Protein AF-A0A2Z5G8Y4-F1 (afdb_monomer_lite)

pLDDT: mean 86.28, std 13.93, range [46.47, 98.12]

Foldseek 3Di:
DDDDDPVNVCVVCPPPDDDPPDDPDDDDDDDQDPDPPPDPDDFCVSQWDFPDDDDQWGFAAQLLCVVVVNRPPGRQKTAGNVGRSDIDGVVDDDPQSSCVSSVRGDDDPPDD

Radius of gyration: 19.23 Å; chains: 1; bounding box: 44×34×60 Å

Secondary structure (DSSP, 8-state):
-PPPPHHHHHHHHTT----TT--PPP-PPP-PPPP-TT--S--GGGT---SEEETTEEEE--HHHHHTT--SSS--EEEESS-TT-EEETT---HHHHHHHTT----PPP--

Structure (mmCIF, N/CA/C/O backbone):
data_AF-A0A2Z5G8Y4-F1
#
_entry.id   AF-A0A2Z5G8Y4-F1
#
loop_
_atom_site.group_PDB
_atom_site.id
_atom_site.type_symbol
_atom_site.label_atom_id
_atom_site.label_alt_id
_atom_site.label_comp_id
_atom_site.label_asym_id
_atom_site.label_entity_id
_atom_site.label_seq_id
_atom_site.pdbx_PDB_ins_code
_atom_site.Cartn_x
_atom_site.Cartn_y
_atom_site.Cartn_z
_atom_site.occupancy
_atom_site.B_iso_or_equiv
_atom_site.auth_seq_id
_atom_site.auth_comp_id
_atom_site.auth_asym_id
_atom_site.auth_atom_id
_atom_site.pdbx_PDB_model_num
ATOM 1 N N . MET A 1 1 ? -1.809 16.907 19.082 1.00 53.16 1 MET A N 1
ATOM 2 C CA . MET A 1 1 ? -2.639 15.852 19.708 1.00 53.16 1 MET A CA 1
ATOM 3 C C . MET A 1 1 ? -1.843 15.200 20.827 1.00 53.16 1 MET A C 1
ATOM 5 O O . MET A 1 1 ? -0.705 14.816 20.581 1.00 53.16 1 MET A O 1
ATOM 9 N N . LYS A 1 2 ? -2.405 15.113 22.039 1.00 83.00 2 LYS A N 1
ATOM 10 C CA . LYS A 1 2 ? -1.796 14.390 23.167 1.00 83.00 2 LYS A CA 1
ATOM 11 C C . LYS A 1 2 ? -1.910 12.884 22.896 1.00 83.00 2 LYS A C 1
ATOM 13 O O . LYS A 1 2 ? -2.972 12.434 22.473 1.00 83.00 2 LYS A O 1
ATOM 18 N N . LYS A 1 3 ? -0.825 12.124 23.076 1.00 83.25 3 LYS A N 1
ATOM 19 C CA . LYS A 1 3 ? -0.877 10.657 22.985 1.00 83.25 3 LYS A CA 1
ATOM 20 C C . LYS A 1 3 ? -1.450 10.101 24.284 1.00 83.25 3 LYS A C 1
ATOM 22 O O . LYS A 1 3 ? -1.056 10.561 25.351 1.00 83.25 3 LYS A O 1
ATOM 27 N N . LEU A 1 4 ? -2.368 9.148 24.165 1.00 91.81 4 LEU A N 1
ATOM 28 C CA . LEU A 1 4 ? -2.938 8.445 25.307 1.00 91.81 4 LEU A CA 1
ATOM 29 C C . LEU A 1 4 ? -1.901 7.468 25.876 1.00 91.81 4 LEU A C 1
ATOM 31 O O . LEU A 1 4 ? -1.238 6.762 25.111 1.00 91.81 4 LEU A O 1
ATOM 35 N N . THR A 1 5 ? -1.754 7.437 27.195 1.00 94.38 5 THR A N 1
ATOM 36 C CA . THR A 1 5 ? -0.969 6.416 27.899 1.00 94.38 5 THR A CA 1
ATOM 37 C C . THR A 1 5 ? -1.766 5.119 28.039 1.00 94.38 5 THR A C 1
ATOM 39 O O . THR A 1 5 ? -2.992 5.108 27.933 1.00 94.38 5 THR A O 1
ATOM 42 N N . GLU A 1 6 ? -1.074 4.011 28.293 1.00 91.81 6 GLU A N 1
ATOM 43 C CA . GLU A 1 6 ? -1.709 2.710 28.536 1.00 91.81 6 GLU A CA 1
ATOM 44 C C . GLU A 1 6 ? -2.633 2.743 29.764 1.00 91.81 6 GLU A C 1
ATOM 46 O O . GLU A 1 6 ? -3.763 2.269 29.696 1.00 91.81 6 GLU A O 1
ATOM 51 N N . ALA A 1 7 ? -2.207 3.394 30.851 1.00 92.38 7 ALA A N 1
ATOM 52 C CA . ALA A 1 7 ? -3.029 3.561 32.049 1.00 92.38 7 ALA A CA 1
ATOM 53 C C . ALA A 1 7 ? -4.315 4.359 31.768 1.00 92.38 7 ALA A C 1
ATOM 55 O O . ALA A 1 7 ? -5.395 3.961 32.198 1.00 92.38 7 ALA A O 1
ATOM 56 N N . GLU A 1 8 ? -4.219 5.453 31.002 1.00 93.56 8 GLU A N 1
ATOM 57 C CA . GLU A 1 8 ? -5.401 6.210 30.570 1.00 93.56 8 GLU A CA 1
ATOM 58 C C . GLU A 1 8 ? -6.325 5.334 29.703 1.00 93.56 8 GLU A C 1
ATOM 60 O O . GLU A 1 8 ? -7.539 5.372 29.891 1.00 93.56 8 GLU A O 1
ATOM 65 N N . LEU A 1 9 ? -5.775 4.504 28.804 1.00 93.69 9 LEU A N 1
ATOM 66 C CA . LEU A 1 9 ? -6.561 3.591 27.964 1.00 93.69 9 LEU A CA 1
ATOM 67 C C . LEU A 1 9 ? -7.337 2.569 28.804 1.00 93.69 9 LEU A C 1
ATOM 69 O O . LEU A 1 9 ? -8.521 2.354 28.549 1.00 93.69 9 LEU A O 1
ATOM 73 N N . HIS A 1 10 ? -6.691 1.973 29.810 1.00 92.62 10 HIS A N 1
ATOM 74 C CA . HIS A 1 10 ? -7.312 0.993 30.703 1.00 92.62 10 HIS A CA 1
ATOM 75 C C . HIS A 1 10 ? -8.508 1.566 31.465 1.00 92.62 10 HIS A C 1
ATOM 77 O O . HIS A 1 10 ? -9.540 0.903 31.557 1.00 92.62 10 HIS A O 1
ATOM 83 N N . THR A 1 11 ? -8.403 2.806 31.945 1.00 93.44 11 THR A N 1
ATOM 84 C CA . THR A 1 11 ? -9.516 3.501 32.605 1.00 93.44 11 THR A CA 1
ATOM 85 C C . THR A 1 11 ? -10.715 3.668 31.670 1.00 93.44 11 THR A C 1
ATOM 87 O O . THR A 1 11 ? -11.851 3.480 32.094 1.00 93.44 11 THR A O 1
ATOM 90 N N . PHE A 1 12 ? -10.493 3.971 30.385 1.00 91.44 12 PHE A N 1
ATOM 91 C CA . PHE A 1 12 ? -11.591 4.158 29.426 1.00 91.44 12 PHE A CA 1
ATOM 92 C C . PHE A 1 12 ? -12.331 2.869 29.063 1.00 91.44 12 PHE A C 1
ATOM 94 O O . PHE A 1 12 ? -13.522 2.928 28.772 1.00 91.44 12 PHE A O 1
ATOM 101 N N . ILE A 1 13 ? -11.646 1.724 29.052 1.00 93.56 13 ILE A N 1
ATOM 102 C CA . ILE A 1 13 ? -12.248 0.431 28.679 1.00 93.56 13 ILE A CA 1
ATOM 103 C C . ILE A 1 13 ? -12.767 -0.358 29.888 1.00 93.56 13 ILE A C 1
ATOM 105 O O . ILE A 1 13 ? -13.256 -1.477 29.734 1.00 93.56 13 ILE A O 1
ATOM 109 N N . GLN A 1 14 ? -12.656 0.197 31.098 1.00 94.38 14 GLN A N 1
ATOM 110 C CA . GLN A 1 14 ? -13.093 -0.469 32.316 1.00 94.38 14 GLN A CA 1
ATOM 111 C C . GLN A 1 14 ? -14.601 -0.763 32.262 1.00 94.38 14 GLN A C 1
ATOM 113 O O . GLN A 1 14 ? -15.418 0.120 32.014 1.00 94.38 14 GLN A O 1
ATOM 118 N N . GLY A 1 15 ? -14.972 -2.027 32.488 1.00 91.38 15 GLY A N 1
ATOM 119 C CA . GLY A 1 15 ? -16.364 -2.489 32.424 1.00 91.38 15 GLY A CA 1
ATOM 120 C C . GLY A 1 15 ? -16.880 -2.791 31.012 1.00 91.38 15 GLY A C 1
ATOM 121 O O . GLY A 1 15 ? -18.010 -3.250 30.874 1.00 91.38 15 GLY A O 1
ATOM 122 N N . MET A 1 16 ? -16.069 -2.588 29.969 1.00 91.94 16 MET A N 1
ATOM 123 C CA . MET A 1 16 ? -16.406 -3.019 28.614 1.00 91.94 16 MET A CA 1
ATOM 124 C C . MET A 1 16 ? -15.997 -4.479 28.412 1.00 91.94 16 MET A C 1
ATOM 126 O O . MET A 1 16 ? -14.851 -4.857 28.655 1.00 91.94 16 MET A O 1
ATOM 130 N N . SER A 1 17 ? -16.925 -5.299 27.926 1.00 89.25 17 SER A N 1
ATOM 131 C CA . SER A 1 17 ? -16.647 -6.652 27.446 1.00 89.25 17 SER A CA 1
ATOM 132 C C . SER A 1 17 ? -16.815 -6.721 25.930 1.00 89.25 17 SER A C 1
ATOM 134 O O . SER A 1 17 ? -17.594 -5.980 25.326 1.00 89.25 17 SER A O 1
ATOM 136 N N . LEU A 1 18 ? -16.058 -7.615 25.295 1.00 88.19 18 LEU A N 1
ATOM 137 C CA . LEU A 1 18 ? -16.304 -7.967 23.901 1.00 88.19 18 LEU A CA 1
ATOM 138 C C . LEU A 1 18 ? -17.630 -8.742 23.816 1.00 88.19 18 LEU A C 1
ATOM 140 O O . LEU A 1 18 ? -17.837 -9.650 24.623 1.00 88.19 18 LEU A O 1
ATOM 144 N N . PRO A 1 19 ? -18.513 -8.427 22.853 1.00 90.38 19 PRO A N 1
ATOM 145 C CA . PRO A 1 19 ? -19.731 -9.197 22.628 1.00 90.38 19 PRO A CA 1
ATOM 146 C C . PRO A 1 19 ? -19.429 -10.681 22.382 1.00 90.38 19 PRO A C 1
ATOM 148 O O . PRO A 1 19 ? -18.478 -11.006 21.672 1.00 90.38 19 PRO A O 1
ATOM 151 N N . GLU A 1 20 ? -20.267 -11.588 22.889 1.00 88.56 20 GLU A N 1
ATOM 152 C CA . GLU A 1 20 ? -20.089 -13.046 22.720 1.00 88.56 20 GLU A CA 1
ATOM 153 C C . GLU A 1 20 ? -20.083 -13.499 21.255 1.00 88.56 20 GLU A C 1
ATOM 155 O O . GLU A 1 20 ? -19.482 -14.510 20.898 1.00 88.56 20 GLU A O 1
ATOM 160 N N . ASN A 1 21 ? -20.725 -12.732 20.376 1.00 90.75 21 ASN A N 1
ATOM 161 C CA . ASN A 1 21 ? -20.760 -12.989 18.941 1.00 90.75 21 ASN A CA 1
ATOM 162 C C . ASN A 1 21 ? -19.576 -12.373 18.173 1.00 90.75 21 ASN A C 1
ATOM 164 O O . ASN A 1 21 ? -19.534 -12.480 16.944 1.00 90.75 21 ASN A O 1
ATOM 168 N N . TYR A 1 22 ? -18.613 -11.739 18.849 1.00 87.62 22 TYR A N 1
ATOM 169 C CA . TYR A 1 22 ? -17.439 -11.179 18.192 1.00 87.62 22 TYR A CA 1
ATOM 170 C C . TYR A 1 22 ? -16.572 -12.293 17.594 1.00 87.62 22 TYR A C 1
ATOM 172 O O . TYR A 1 22 ? -15.951 -13.089 18.298 1.00 87.62 22 TYR A O 1
ATOM 180 N N . ARG A 1 23 ? -16.503 -12.332 16.260 1.00 86.06 23 ARG A N 1
ATOM 181 C CA . ARG A 1 23 ? -15.641 -13.247 15.506 1.00 86.06 23 ARG A CA 1
ATOM 182 C C . ARG A 1 23 ? -14.624 -12.428 14.712 1.00 86.06 23 ARG A C 1
ATOM 184 O O . ARG A 1 23 ? -14.987 -11.871 13.675 1.00 86.06 23 ARG A O 1
ATOM 191 N N . PRO A 1 24 ? -13.364 -12.312 15.168 1.00 81.00 24 PRO A N 1
ATOM 192 C CA . PRO A 1 24 ? -12.351 -11.618 14.391 1.00 81.00 24 PRO A CA 1
ATOM 193 C C . PRO A 1 24 ? -12.137 -12.351 13.063 1.00 81.00 24 PRO A C 1
ATOM 195 O O . PRO A 1 24 ? -12.026 -13.576 13.028 1.00 81.00 24 PRO A O 1
ATOM 198 N N . ALA A 1 25 ? -12.084 -11.597 11.964 1.00 78.69 25 ALA A N 1
ATOM 199 C CA . ALA A 1 25 ? -11.833 -12.170 10.649 1.00 78.69 25 ALA A CA 1
ATOM 200 C C . ALA A 1 25 ? -10.466 -12.869 10.637 1.00 78.69 25 ALA A C 1
ATOM 202 O O . ALA A 1 25 ? -9.430 -12.240 10.882 1.00 78.69 25 ALA A O 1
ATOM 203 N N . VAL A 1 26 ? -10.461 -14.169 10.333 1.00 77.56 26 VAL A N 1
ATOM 204 C CA . VAL A 1 26 ? -9.223 -14.912 10.104 1.00 77.56 26 VAL A CA 1
ATOM 205 C C . VAL A 1 26 ? -8.571 -14.334 8.855 1.00 77.56 26 VAL A C 1
ATOM 207 O O . VAL A 1 26 ? -9.146 -14.342 7.768 1.00 77.56 26 VAL A O 1
ATOM 210 N N . ARG A 1 27 ? -7.361 -13.795 9.007 1.00 69.00 27 ARG A N 1
ATOM 211 C CA . ARG A 1 27 ? -6.559 -13.380 7.857 1.00 69.00 27 ARG A CA 1
ATOM 212 C C . ARG A 1 27 ? -6.065 -14.644 7.166 1.00 69.00 27 ARG A C 1
ATOM 214 O O . ARG A 1 27 ? -5.180 -15.309 7.693 1.00 69.00 27 ARG A O 1
ATOM 221 N N . GLU A 1 28 ? -6.622 -14.967 6.003 1.00 65.88 28 GLU A N 1
ATOM 222 C CA . GLU A 1 28 ? -6.152 -16.096 5.195 1.00 65.88 28 GLU A CA 1
ATOM 223 C C . GLU A 1 28 ? -4.632 -16.001 4.953 1.00 65.88 28 GLU A C 1
ATOM 225 O O . GLU A 1 28 ? -4.135 -14.909 4.643 1.00 65.88 28 GLU A O 1
ATOM 230 N N . PRO A 1 29 ? -3.860 -17.096 5.067 1.00 53.56 29 PRO A N 1
ATOM 231 C CA . PRO A 1 29 ? -2.477 -17.147 4.596 1.00 53.56 29 PRO A CA 1
ATOM 232 C C . PRO A 1 29 ? -2.399 -16.818 3.099 1.00 53.56 29 PRO A C 1
ATOM 234 O O . PRO A 1 29 ? -3.294 -17.154 2.331 1.00 53.56 29 PRO A O 1
ATOM 237 N N . TYR A 1 30 ? -1.347 -16.120 2.669 1.00 55.72 30 TYR A N 1
ATOM 238 C CA . TYR A 1 30 ? -1.177 -15.795 1.251 1.00 55.72 30 TYR A CA 1
ATOM 239 C C . TYR A 1 30 ? -0.637 -17.001 0.499 1.00 55.72 30 TYR A C 1
ATOM 241 O O . TYR A 1 30 ? 0.445 -17.482 0.828 1.00 55.72 30 TYR A O 1
ATOM 249 N N . VAL A 1 31 ? -1.344 -17.408 -0.551 1.00 52.97 31 VAL A N 1
ATOM 250 C CA . VAL A 1 31 ? -0.783 -18.239 -1.613 1.00 52.97 31 VAL A CA 1
ATOM 251 C C . VAL A 1 31 ? -0.576 -17.317 -2.814 1.00 52.97 31 VAL A C 1
ATOM 253 O O . VAL A 1 31 ? -1.568 -16.819 -3.355 1.00 52.97 31 VAL A O 1
ATOM 256 N N . PRO A 1 32 ? 0.675 -17.015 -3.207 1.00 50.72 32 PRO A N 1
ATOM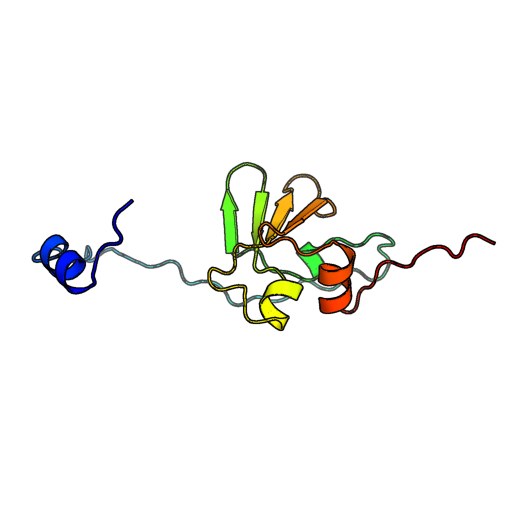 257 C CA . PRO A 1 32 ? 0.921 -16.285 -4.436 1.00 50.72 32 PRO A CA 1
ATOM 258 C C . PRO A 1 32 ? 0.240 -16.980 -5.606 1.00 50.72 32 PRO A C 1
ATOM 260 O O . PRO A 1 32 ? 0.425 -18.178 -5.818 1.00 50.72 32 PRO A O 1
ATOM 263 N N . GLY A 1 33 ? -0.549 -16.217 -6.365 1.00 53.84 33 GLY A N 1
ATOM 264 C CA . GLY A 1 33 ? -0.996 -16.677 -7.671 1.00 53.84 33 GLY A CA 1
ATOM 265 C C . GLY A 1 33 ? 0.227 -16.965 -8.548 1.00 53.84 33 GLY A C 1
ATOM 266 O O . GLY A 1 33 ? 1.272 -16.334 -8.360 1.00 53.84 33 GLY A O 1
ATOM 267 N N . PRO A 1 34 ? 0.136 -17.910 -9.495 1.00 58.19 34 PRO A N 1
ATOM 268 C CA . PRO A 1 34 ? 1.253 -18.213 -10.375 1.00 58.19 34 PRO A CA 1
ATOM 269 C C . PRO A 1 34 ? 1.689 -16.942 -11.107 1.00 58.19 34 PRO A C 1
ATOM 271 O O . PRO A 1 34 ? 0.866 -16.243 -11.708 1.00 58.19 34 PRO A O 1
ATOM 274 N N . VAL A 1 35 ? 2.990 -16.646 -11.053 1.00 58.56 35 VAL A N 1
ATOM 275 C CA . VAL A 1 35 ? 3.589 -15.568 -11.841 1.00 58.56 35 VAL A CA 1
ATOM 276 C C . VAL A 1 35 ? 3.292 -15.878 -13.304 1.00 58.56 35 VAL A C 1
ATOM 278 O O . VAL A 1 35 ? 3.692 -16.920 -13.825 1.00 58.56 35 VAL A O 1
ATOM 281 N N . ARG A 1 36 ? 2.540 -15.003 -13.978 1.00 61.69 36 ARG A N 1
ATOM 282 C CA . ARG A 1 36 ? 2.228 -15.182 -15.398 1.00 61.69 36 ARG A CA 1
ATOM 283 C C . ARG A 1 36 ? 3.490 -14.911 -16.212 1.00 61.69 36 ARG A C 1
ATOM 285 O O . ARG A 1 36 ? 3.770 -13.772 -16.582 1.00 61.69 36 ARG A O 1
ATOM 292 N N . HIS A 1 37 ? 4.264 -15.960 -16.471 1.00 52.22 37 HIS A N 1
ATOM 293 C CA . HIS A 1 37 ? 5.402 -15.908 -17.381 1.00 52.22 37 HIS A CA 1
ATOM 294 C C . HIS A 1 37 ? 4.912 -15.449 -18.767 1.00 52.22 37 HIS A C 1
ATOM 296 O O . HIS A 1 37 ? 3.997 -16.043 -19.330 1.00 52.22 37 HIS A O 1
ATOM 302 N N . GLY A 1 38 ? 5.467 -14.343 -19.277 1.00 58.44 38 GLY A N 1
ATOM 303 C CA . GLY A 1 38 ? 5.088 -13.746 -20.568 1.00 58.44 38 GLY A CA 1
ATOM 304 C C . GLY A 1 38 ? 4.451 -12.351 -20.501 1.00 58.44 38 GLY A C 1
ATOM 305 O O . GLY A 1 38 ? 4.235 -11.738 -21.542 1.00 58.44 38 GLY A O 1
ATOM 306 N N . GLN A 1 39 ? 4.178 -11.801 -19.312 1.00 57.22 39 GLN A N 1
ATOM 307 C CA . GLN A 1 39 ? 3.822 -10.381 -19.180 1.00 57.22 39 GLN A CA 1
ATOM 308 C C . GLN A 1 39 ? 5.096 -9.521 -19.308 1.00 57.22 39 GLN A C 1
ATOM 310 O O . GLN A 1 39 ? 6.034 -9.676 -18.531 1.00 57.22 39 GLN A O 1
ATOM 315 N N . THR A 1 40 ? 5.141 -8.596 -20.270 1.00 69.50 40 THR A N 1
ATOM 316 C CA . THR A 1 40 ? 6.240 -7.619 -20.429 1.00 69.50 40 THR A CA 1
ATOM 317 C C . THR A 1 40 ? 6.217 -6.506 -19.378 1.00 69.50 40 THR A C 1
ATOM 319 O O . THR A 1 40 ? 7.195 -5.774 -19.225 1.00 69.50 40 THR A O 1
ATOM 322 N N . GLU A 1 41 ? 5.113 -6.358 -18.644 1.00 83.81 41 GLU A N 1
ATOM 323 C CA . GLU A 1 41 ? 4.874 -5.231 -17.749 1.00 83.81 41 GLU A CA 1
ATOM 324 C C . GLU A 1 41 ? 4.908 -5.644 -16.279 1.00 83.81 41 GLU A C 1
ATOM 326 O O . GLU A 1 41 ? 4.264 -6.603 -15.865 1.00 83.81 41 GLU A O 1
ATOM 331 N N . PHE A 1 42 ? 5.615 -4.864 -15.463 1.00 88.12 42 PHE A N 1
ATOM 332 C CA . PHE A 1 42 ? 5.658 -5.068 -14.018 1.00 88.12 42 PHE A CA 1
ATOM 333 C C . PHE A 1 42 ? 4.367 -4.596 -13.350 1.00 88.12 42 PHE A C 1
ATOM 335 O O . PHE A 1 42 ? 3.987 -3.430 -13.493 1.00 88.12 42 PHE A O 1
ATOM 342 N N . ARG A 1 43 ? 3.748 -5.463 -12.547 1.00 90.12 43 ARG A N 1
ATOM 343 C CA . ARG A 1 43 ? 2.596 -5.143 -11.700 1.00 90.12 43 ARG A CA 1
ATOM 344 C C . ARG A 1 43 ? 2.969 -5.428 -10.255 1.00 90.12 43 ARG A C 1
ATOM 346 O O . ARG A 1 43 ? 3.313 -6.551 -9.910 1.00 90.12 43 ARG A O 1
ATOM 353 N N . ILE A 1 44 ? 2.896 -4.420 -9.387 1.00 92.88 44 ILE A N 1
ATOM 354 C CA . ILE A 1 44 ? 3.425 -4.572 -8.024 1.00 92.88 44 ILE A CA 1
ATOM 355 C C . ILE A 1 44 ? 2.653 -5.611 -7.198 1.00 92.88 44 ILE A C 1
ATOM 357 O O . ILE A 1 44 ? 3.239 -6.258 -6.336 1.00 92.88 44 ILE A O 1
ATOM 361 N N . LEU A 1 45 ? 1.366 -5.815 -7.502 1.00 91.31 45 LEU A N 1
ATOM 362 C CA . LEU A 1 45 ? 0.512 -6.806 -6.837 1.00 91.31 45 LEU A CA 1
ATOM 363 C C . LEU A 1 45 ? 0.942 -8.259 -7.080 1.00 91.31 45 LEU A C 1
ATOM 365 O O . LEU A 1 45 ? 0.543 -9.121 -6.307 1.00 91.31 45 LEU A O 1
ATOM 369 N N . ASP A 1 46 ? 1.786 -8.527 -8.079 1.00 90.38 46 ASP A N 1
ATOM 370 C CA . ASP A 1 46 ? 2.374 -9.859 -8.271 1.00 90.38 46 ASP A CA 1
ATOM 371 C C . ASP A 1 46 ? 3.441 -10.168 -7.197 1.00 90.38 46 ASP A C 1
ATOM 373 O O . ASP A 1 46 ? 3.798 -11.323 -6.976 1.00 90.38 46 ASP A O 1
ATOM 377 N N . TYR A 1 47 ? 3.934 -9.137 -6.500 1.00 91.56 47 TYR A N 1
ATOM 378 C CA . TYR A 1 47 ? 5.044 -9.221 -5.545 1.00 91.56 47 TYR A CA 1
ATOM 379 C C . TYR A 1 47 ? 4.668 -8.810 -4.117 1.00 91.56 47 TYR A C 1
ATOM 381 O O . TYR A 1 47 ? 5.337 -9.209 -3.164 1.00 91.56 47 TYR A O 1
ATOM 389 N N . VAL A 1 48 ? 3.628 -7.989 -3.943 1.00 90.88 48 VAL A N 1
ATOM 390 C CA . VAL A 1 48 ? 3.214 -7.475 -2.630 1.00 90.88 48 VAL A CA 1
ATOM 391 C C . VAL A 1 48 ? 1.762 -7.812 -2.339 1.00 90.88 48 VAL A C 1
ATOM 393 O O . VAL A 1 48 ? 0.890 -7.669 -3.194 1.00 90.88 48 VAL A O 1
ATOM 396 N N . ARG A 1 49 ? 1.487 -8.194 -1.089 1.00 88.31 49 ARG A N 1
ATOM 397 C CA . ARG A 1 49 ? 0.128 -8.462 -0.620 1.00 88.31 49 ARG A CA 1
ATOM 398 C C . ARG A 1 49 ? -0.489 -7.212 0.021 1.00 88.31 49 ARG A C 1
ATOM 400 O O . ARG A 1 49 ? 0.037 -6.742 1.034 1.00 88.31 49 ARG A O 1
ATOM 407 N N . PRO A 1 50 ? -1.631 -6.716 -0.484 1.00 91.31 50 PRO A N 1
ATOM 408 C CA . PRO A 1 50 ? -2.425 -5.718 0.220 1.00 91.31 50 PRO A CA 1
ATOM 409 C C . PRO A 1 50 ? -2.939 -6.225 1.573 1.00 91.31 50 PRO A C 1
ATOM 411 O O . PRO A 1 50 ? -3.394 -7.361 1.689 1.00 91.31 50 PRO A O 1
ATOM 414 N N . LYS A 1 51 ? -2.906 -5.362 2.590 1.00 91.69 51 LYS A N 1
ATOM 415 C CA . LYS A 1 51 ? -3.535 -5.567 3.903 1.00 91.69 51 LYS A CA 1
ATOM 416 C C . LYS A 1 51 ? -4.958 -5.027 3.959 1.00 91.69 51 LYS A C 1
ATOM 418 O O . LYS A 1 51 ? -5.779 -5.568 4.693 1.00 91.69 51 LYS A O 1
ATOM 423 N N . SER A 1 52 ? -5.237 -3.944 3.243 1.00 91.06 52 SER A N 1
ATOM 424 C CA . SER A 1 52 ? -6.545 -3.294 3.255 1.00 91.06 52 SER A CA 1
ATOM 425 C C . SER A 1 52 ? -6.830 -2.588 1.933 1.00 91.06 52 SER A C 1
ATOM 427 O O . SER A 1 52 ? -5.936 -2.326 1.124 1.00 91.06 52 SER A O 1
ATOM 429 N N . LYS A 1 53 ? -8.109 -2.286 1.715 1.00 93.19 53 LYS A N 1
ATOM 430 C CA . LYS A 1 53 ? -8.587 -1.427 0.635 1.00 93.19 53 LYS A CA 1
ATOM 431 C C . LYS A 1 53 ? -9.229 -0.207 1.259 1.00 93.19 53 LYS A C 1
ATOM 433 O O . LYS A 1 53 ? -10.108 -0.361 2.104 1.00 93.19 53 LYS A O 1
ATOM 438 N N . HIS A 1 54 ? -8.862 0.983 0.807 1.00 87.31 54 HIS A N 1
ATOM 439 C CA . HIS A 1 54 ? -9.661 2.163 1.100 1.00 87.31 54 HIS A CA 1
ATOM 440 C C . HIS A 1 54 ? -9.694 3.112 -0.093 1.00 87.31 54 HIS A C 1
ATOM 442 O O . HIS A 1 54 ? -8.675 3.386 -0.735 1.00 87.31 54 HIS A O 1
ATOM 448 N N . SER A 1 55 ? -10.882 3.648 -0.385 1.00 89.88 55 SER A N 1
ATOM 449 C CA . SER A 1 55 ? -11.117 4.462 -1.580 1.00 89.88 55 SER A CA 1
ATOM 450 C C . SER A 1 55 ? -10.601 3.737 -2.842 1.00 89.88 55 SER A C 1
ATOM 452 O O . SER A 1 55 ? -10.919 2.570 -3.076 1.00 89.88 55 SER A O 1
ATOM 454 N N . ARG A 1 56 ? -9.785 4.413 -3.652 1.00 92.31 56 ARG A N 1
ATOM 455 C CA . ARG A 1 56 ? -9.235 3.916 -4.919 1.00 92.31 56 ARG A CA 1
ATOM 456 C C . ARG A 1 56 ? -7.880 3.214 -4.779 1.00 92.31 56 ARG A C 1
ATOM 458 O O . ARG A 1 56 ? -7.253 2.948 -5.804 1.00 92.31 56 ARG A O 1
ATOM 465 N N . ASN A 1 57 ? -7.439 2.909 -3.554 1.00 95.06 57 ASN A N 1
ATOM 466 C CA . ASN A 1 57 ? -6.133 2.307 -3.297 1.00 95.06 57 ASN A CA 1
ATOM 467 C C . ASN A 1 57 ? -6.219 1.021 -2.471 1.00 95.06 57 ASN A C 1
ATOM 469 O O . ASN A 1 57 ? -6.985 0.901 -1.512 1.00 95.06 57 ASN A O 1
ATOM 473 N N . TRP A 1 58 ? -5.362 0.082 -2.843 1.00 96.38 58 TRP A N 1
ATOM 474 C CA . TRP A 1 58 ? -4.888 -0.985 -1.981 1.00 96.38 58 TRP A CA 1
ATOM 475 C C . TRP A 1 58 ? -3.733 -0.464 -1.130 1.00 96.38 58 TRP A C 1
ATOM 477 O O . TRP A 1 58 ? -2.894 0.289 -1.623 1.00 96.38 58 TRP A O 1
ATOM 487 N N . TRP A 1 59 ? -3.679 -0.890 0.126 1.00 95.56 59 TRP A N 1
ATOM 488 C CA . TRP A 1 59 ? -2.620 -0.531 1.064 1.00 95.56 59 TRP A CA 1
ATOM 489 C C . TRP A 1 59 ? -1.847 -1.762 1.470 1.00 95.56 59 TRP A C 1
ATOM 491 O O . TRP A 1 59 ? -2.436 -2.771 1.859 1.00 95.56 59 TRP A O 1
ATOM 501 N N . ALA A 1 60 ? -0.531 -1.683 1.350 1.00 96.31 6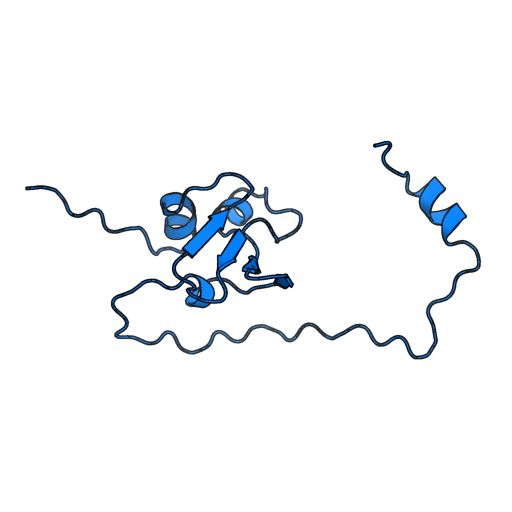0 ALA A N 1
ATOM 502 C CA . ALA A 1 60 ? 0.373 -2.799 1.552 1.00 96.31 60 ALA A CA 1
ATOM 503 C C . ALA A 1 60 ? 1.647 -2.346 2.279 1.00 96.31 60 ALA A C 1
ATOM 505 O O . ALA A 1 60 ? 1.959 -1.149 2.314 1.00 96.31 60 ALA A O 1
ATOM 506 N N . PRO A 1 61 ? 2.431 -3.297 2.807 1.00 96.62 61 PRO A N 1
ATOM 507 C CA . PRO A 1 61 ? 3.771 -2.999 3.265 1.00 96.62 61 PRO A CA 1
ATOM 508 C C . PRO A 1 61 ? 4.660 -2.602 2.082 1.00 96.62 61 PRO A C 1
ATOM 510 O O . PRO A 1 61 ? 4.615 -3.229 1.022 1.00 96.62 61 PRO A O 1
ATOM 513 N N . CYS A 1 62 ? 5.498 -1.587 2.259 1.00 97.62 62 CYS A N 1
ATOM 514 C CA . CYS A 1 62 ? 6.501 -1.206 1.273 1.00 97.62 62 CYS A CA 1
ATOM 515 C C . CYS A 1 62 ? 7.729 -2.132 1.402 1.00 97.62 62 CYS A C 1
ATOM 517 O O . CYS A 1 62 ? 8.358 -2.135 2.463 1.00 97.62 62 CYS A O 1
ATOM 519 N N . PRO A 1 63 ? 8.129 -2.872 0.346 1.00 97.25 63 PRO A N 1
ATOM 520 C CA . PRO A 1 63 ? 9.277 -3.786 0.390 1.00 97.25 63 PRO A CA 1
ATOM 521 C C . PRO A 1 63 ? 10.575 -3.116 0.853 1.00 97.25 63 PRO A C 1
ATOM 523 O O . PRO A 1 63 ? 11.245 -3.620 1.751 1.00 97.25 63 PRO A O 1
ATOM 526 N N . SER A 1 64 ? 10.873 -1.927 0.319 1.00 97.88 64 SER A N 1
ATOM 527 C CA . SER A 1 64 ? 12.054 -1.143 0.703 1.00 97.88 64 SER A CA 1
ATOM 528 C C . SER A 1 64 ? 11.985 -0.666 2.163 1.00 97.88 64 SER A C 1
ATOM 530 O O . SER A 1 64 ? 12.952 -0.805 2.910 1.00 97.88 64 SER A O 1
ATOM 532 N N . CYS A 1 65 ? 10.822 -0.191 2.635 1.00 97.94 65 CYS A N 1
ATOM 533 C CA . CYS A 1 65 ? 10.669 0.183 4.048 1.00 97.94 65 CYS A CA 1
ATOM 534 C C . CYS A 1 65 ? 10.788 -1.015 4.994 1.00 97.94 65 CYS A C 1
ATOM 536 O O . CYS A 1 65 ? 11.322 -0.859 6.091 1.00 97.94 65 CYS A O 1
ATOM 538 N N . ARG A 1 66 ? 10.283 -2.189 4.596 1.00 95.81 66 ARG A N 1
ATOM 539 C CA . ARG A 1 66 ? 10.410 -3.423 5.379 1.00 95.81 66 ARG A CA 1
ATOM 540 C C . ARG A 1 66 ? 11.862 -3.854 5.497 1.00 95.81 66 ARG A C 1
ATOM 542 O O . ARG A 1 66 ? 12.298 -4.138 6.606 1.00 95.81 66 ARG A O 1
ATOM 549 N N . GLN A 1 67 ? 12.599 -3.862 4.390 1.00 95.19 67 GLN A N 1
ATOM 550 C CA . GLN A 1 67 ? 14.019 -4.210 4.390 1.00 95.19 67 GLN A CA 1
ATOM 551 C C . GLN A 1 67 ? 14.835 -3.262 5.279 1.00 95.19 67 GLN A C 1
ATOM 553 O O . GLN A 1 67 ? 15.725 -3.705 5.994 1.00 95.19 67 GLN A O 1
ATOM 558 N N . ALA A 1 68 ? 14.477 -1.976 5.303 1.00 95.00 68 ALA A N 1
ATOM 559 C CA . ALA A 1 68 ? 15.095 -0.976 6.170 1.00 95.00 68 ALA A CA 1
ATOM 560 C C . ALA A 1 68 ? 14.545 -0.943 7.617 1.00 95.00 68 ALA A C 1
ATOM 562 O O . ALA A 1 68 ? 14.947 -0.081 8.394 1.00 95.00 68 ALA A O 1
ATOM 563 N N . GLY 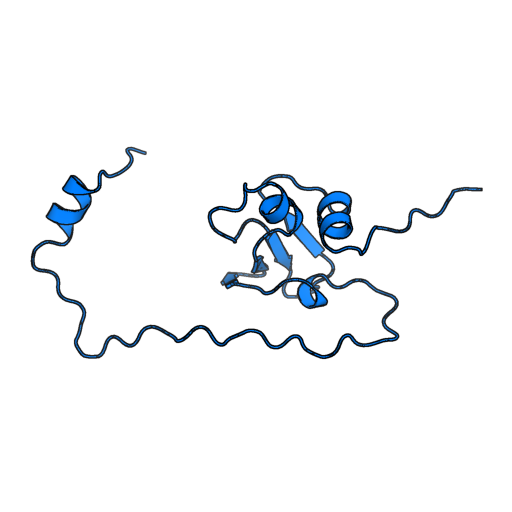A 1 69 ? 13.593 -1.809 7.993 1.00 94.44 69 GLY A N 1
ATOM 564 C CA . GLY A 1 69 ? 13.039 -1.871 9.357 1.00 94.44 69 GLY A CA 1
ATOM 565 C C . GLY A 1 69 ? 12.140 -0.693 9.772 1.00 94.44 69 GLY A C 1
ATOM 566 O O . GLY A 1 69 ? 11.916 -0.467 10.959 1.00 94.44 69 GLY A O 1
ATOM 567 N N . ARG A 1 70 ? 11.609 0.075 8.813 1.00 93.12 70 ARG A N 1
ATOM 568 C CA . ARG A 1 70 ? 10.841 1.322 9.047 1.00 93.12 70 ARG A CA 1
ATOM 569 C C . ARG A 1 70 ? 9.358 1.230 8.682 1.00 93.12 70 ARG A C 1
ATOM 571 O O . ARG A 1 70 ? 8.619 2.195 8.856 1.00 93.12 70 ARG A O 1
ATOM 578 N N . ASP A 1 71 ? 8.895 0.072 8.219 1.00 92.44 71 ASP A N 1
ATOM 579 C CA . ASP A 1 71 ? 7.478 -0.185 7.934 1.00 92.44 71 ASP A CA 1
ATOM 580 C C . ASP A 1 71 ? 6.726 -0.750 9.148 1.00 92.44 71 ASP A C 1
ATOM 582 O O . ASP A 1 71 ? 6.421 -1.940 9.214 1.00 92.44 71 ASP A O 1
ATOM 586 N N . LYS A 1 72 ? 6.471 0.099 10.149 1.00 91.19 72 LYS A N 1
ATOM 587 C CA . LYS A 1 72 ? 5.875 -0.332 11.428 1.00 91.19 72 LYS A CA 1
ATOM 588 C C . LYS A 1 72 ? 4.404 -0.738 11.290 1.00 91.19 72 LYS A C 1
ATOM 590 O O . LYS A 1 72 ? 3.985 -1.748 11.846 1.00 91.19 72 LYS A O 1
ATOM 595 N N . SER A 1 73 ? 3.631 0.042 10.540 1.00 89.56 73 SER A N 1
ATOM 596 C CA . SER A 1 73 ? 2.188 -0.161 10.368 1.00 89.56 73 SER A CA 1
ATOM 597 C C . SER A 1 73 ? 1.855 -1.096 9.198 1.00 89.56 73 SER A C 1
ATOM 599 O O . SER A 1 73 ? 0.778 -1.701 9.166 1.00 89.56 73 SER A O 1
ATOM 601 N N . GLY A 1 74 ? 2.787 -1.306 8.260 1.00 93.12 74 GLY A N 1
ATOM 602 C CA . GLY A 1 74 ? 2.601 -2.179 7.100 1.00 93.12 74 GLY A CA 1
ATOM 603 C C . GLY A 1 74 ? 1.671 -1.598 6.035 1.00 93.12 74 GLY A C 1
ATOM 604 O O . GLY A 1 74 ? 1.092 -2.362 5.273 1.00 93.12 74 GLY A O 1
ATOM 605 N N . ASP A 1 75 ? 1.467 -0.287 6.018 1.00 94.88 75 ASP A N 1
ATOM 606 C CA . ASP A 1 75 ? 0.580 0.454 5.116 1.00 94.88 75 ASP A CA 1
ATOM 607 C C . ASP A 1 75 ? 1.317 1.625 4.447 1.00 94.88 75 ASP A C 1
ATOM 609 O O . ASP A 1 75 ? 0.718 2.593 3.993 1.00 94.88 75 ASP A O 1
ATOM 613 N N . ASN A 1 76 ? 2.642 1.538 4.334 1.00 97.06 76 ASN A N 1
ATOM 614 C CA . ASN A 1 76 ? 3.420 2.585 3.682 1.00 97.06 76 ASN 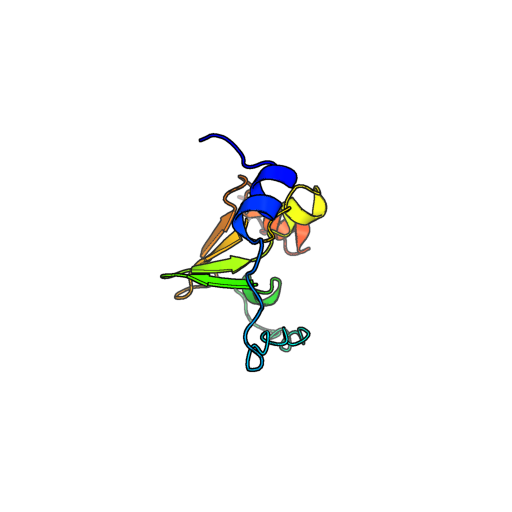A CA 1
ATOM 615 C C . ASN A 1 76 ? 3.174 2.663 2.166 1.00 97.06 76 ASN A C 1
ATOM 617 O O . ASN A 1 76 ? 3.448 3.702 1.568 1.00 97.06 76 ASN A O 1
ATOM 621 N N . LEU A 1 77 ? 2.706 1.590 1.522 1.00 97.88 77 LEU A N 1
ATOM 622 C CA . LEU A 1 77 ? 2.568 1.497 0.069 1.00 97.88 77 LEU A CA 1
ATOM 623 C C . LEU A 1 77 ? 1.101 1.598 -0.360 1.00 97.88 77 LEU A C 1
ATOM 625 O O . LEU A 1 77 ? 0.321 0.673 -0.137 1.00 97.88 77 LEU A O 1
ATOM 629 N N . ALA A 1 78 ? 0.749 2.688 -1.042 1.00 97.62 78 ALA A N 1
ATOM 630 C CA . ALA A 1 78 ? -0.530 2.836 -1.728 1.00 97.62 78 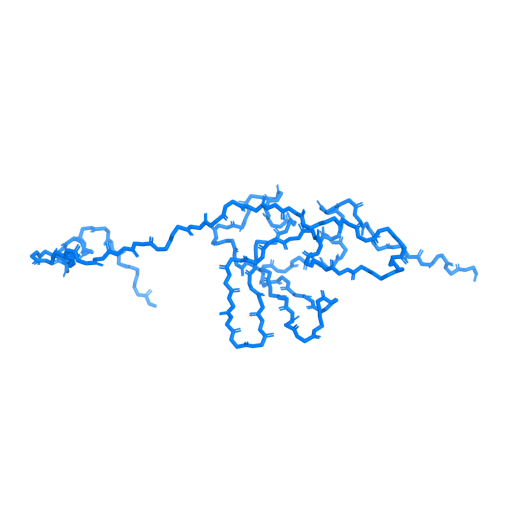ALA A CA 1
ATOM 631 C C . ALA A 1 78 ? -0.402 2.356 -3.180 1.00 97.62 78 ALA A C 1
ATOM 633 O O . ALA A 1 78 ? 0.505 2.784 -3.892 1.00 97.62 78 ALA A O 1
ATOM 634 N N . ILE A 1 79 ? -1.314 1.497 -3.629 1.00 97.00 79 ILE A N 1
ATOM 635 C CA . ILE A 1 79 ? -1.339 0.912 -4.977 1.00 97.00 79 ILE A CA 1
ATOM 636 C C . ILE A 1 79 ? -2.708 1.191 -5.588 1.00 97.00 79 ILE A C 1
ATOM 638 O O . ILE A 1 79 ? -3.733 0.859 -4.990 1.00 97.00 79 ILE A O 1
ATOM 642 N N . GLN A 1 80 ? -2.753 1.776 -6.781 1.00 95.25 80 GLN A N 1
ATOM 643 C CA . GLN A 1 80 ? -4.019 2.131 -7.411 1.00 95.25 80 GLN A CA 1
ATOM 644 C C . GLN A 1 80 ? -4.810 0.874 -7.801 1.00 95.25 80 GLN A C 1
ATOM 646 O O . GLN A 1 80 ? -4.301 -0.013 -8.484 1.00 95.25 80 GLN A O 1
ATOM 651 N N . VAL A 1 81 ? -6.087 0.817 -7.414 1.00 88.38 81 VAL A N 1
ATOM 652 C CA . VAL A 1 81 ? -6.974 -0.326 -7.703 1.00 88.38 81 VAL A CA 1
ATOM 653 C C . VAL A 1 81 ? -7.188 -0.500 -9.209 1.00 88.38 81 VAL A C 1
ATOM 655 O O . VAL A 1 81 ? -7.176 -1.622 -9.699 1.00 88.38 81 VAL A O 1
ATOM 658 N N . ALA A 1 82 ? -7.371 0.607 -9.935 1.00 90.06 82 ALA A N 1
ATOM 659 C CA . ALA A 1 82 ? -7.643 0.588 -11.373 1.00 90.06 82 ALA A CA 1
ATOM 660 C C . ALA A 1 82 ? -6.430 0.157 -12.213 1.00 90.06 82 ALA A C 1
ATOM 662 O O . ALA A 1 82 ? -6.598 -0.426 -13.280 1.00 90.06 82 ALA A O 1
ATOM 663 N N . ASN A 1 83 ? -5.211 0.449 -11.749 1.00 90.00 83 ASN A N 1
ATOM 664 C CA . ASN A 1 83 ? -3.991 0.097 -12.461 1.00 90.00 83 ASN A CA 1
ATOM 665 C C . ASN A 1 83 ? -2.829 -0.143 -11.472 1.00 90.00 83 ASN A C 1
ATOM 667 O O . ASN A 1 83 ? -2.190 0.811 -11.024 1.00 90.00 83 ASN A O 1
ATOM 671 N N . PRO A 1 84 ? -2.502 -1.418 -11.183 1.00 90.00 84 PRO A N 1
ATOM 672 C CA . PRO A 1 84 ? -1.447 -1.814 -10.243 1.00 90.00 84 PRO A CA 1
ATOM 673 C C . PRO A 1 84 ? -0.018 -1.399 -10.617 1.00 90.00 84 PRO A C 1
ATOM 675 O O . PRO A 1 84 ? 0.918 -1.665 -9.863 1.00 90.00 84 PRO A O 1
ATOM 678 N N . ARG A 1 85 ? 0.188 -0.786 -11.786 1.00 91.00 85 ARG A N 1
ATOM 679 C CA . ARG A 1 85 ? 1.477 -0.195 -12.168 1.00 91.00 85 ARG A CA 1
ATOM 680 C C . ARG A 1 85 ? 1.734 1.121 -11.440 1.00 91.00 85 ARG A C 1
ATOM 682 O O . ARG A 1 85 ? 2.889 1.509 -11.295 1.00 91.00 85 ARG A O 1
ATOM 689 N N . PHE A 1 86 ? 0.678 1.791 -10.981 1.00 94.00 86 PHE A N 1
ATOM 690 C CA . PHE A 1 86 ? 0.781 3.028 -10.224 1.00 94.00 86 PHE A CA 1
ATOM 691 C C . PHE A 1 86 ? 0.746 2.734 -8.731 1.00 94.00 86 PHE A C 1
ATOM 693 O O . PHE A 1 86 ? -0.257 2.276 -8.178 1.00 94.00 86 PHE A O 1
ATOM 700 N N . TYR A 1 87 ? 1.861 3.021 -8.074 1.00 96.75 87 TYR A N 1
ATOM 701 C CA . TYR A 1 87 ? 2.010 2.887 -6.636 1.00 96.75 87 TYR A CA 1
ATOM 702 C C . TYR A 1 87 ? 2.909 3.995 -6.090 1.00 96.75 87 TYR A C 1
ATOM 704 O O . TYR A 1 87 ? 3.768 4.526 -6.794 1.00 96.75 87 TYR A O 1
ATOM 712 N N . LYS A 1 88 ? 2.708 4.348 -4.821 1.00 97.56 88 LYS A N 1
ATOM 713 C CA . LYS A 1 88 ? 3.484 5.362 -4.106 1.00 97.56 88 LYS A CA 1
ATOM 714 C C . LYS A 1 88 ? 3.745 4.901 -2.679 1.00 97.56 88 LYS A C 1
ATOM 716 O O . LYS A 1 88 ? 2.822 4.484 -1.981 1.00 97.56 88 LYS A O 1
ATOM 721 N N . CYS A 1 89 ? 4.993 5.025 -2.237 1.00 98.12 89 CYS A N 1
ATOM 722 C CA . CYS A 1 89 ? 5.347 4.877 -0.831 1.00 98.12 89 CYS A CA 1
ATOM 723 C C . CYS A 1 89 ? 5.191 6.224 -0.107 1.00 98.12 89 CYS A C 1
ATOM 725 O O . CYS A 1 89 ? 5.815 7.213 -0.488 1.00 98.12 89 CYS A O 1
ATOM 727 N N . TRP A 1 90 ? 4.392 6.266 0.957 1.00 96.50 90 TRP A N 1
ATOM 728 C CA . TRP A 1 90 ? 4.199 7.458 1.789 1.00 96.50 90 TRP A CA 1
ATOM 729 C C . TRP A 1 90 ? 5.371 7.748 2.730 1.00 96.50 90 TRP A C 1
ATOM 731 O O . TRP A 1 90 ? 5.525 8.879 3.172 1.00 96.50 90 TRP A O 1
ATOM 741 N N . ALA A 1 91 ? 6.249 6.770 2.955 1.00 96.62 91 ALA A N 1
ATOM 742 C CA . ALA A 1 91 ? 7.513 6.960 3.664 1.00 96.62 91 ALA A CA 1
ATOM 743 C C . ALA A 1 91 ? 8.674 7.406 2.745 1.00 96.62 91 ALA A C 1
ATOM 745 O O . ALA A 1 91 ? 9.820 7.439 3.190 1.00 96.62 91 ALA A O 1
ATOM 746 N N . GLY A 1 92 ? 8.406 7.712 1.468 1.00 97.06 92 GLY A N 1
ATOM 747 C CA . GLY A 1 92 ? 9.370 8.357 0.566 1.00 97.06 92 GLY A CA 1
ATOM 748 C C . GLY A 1 92 ? 10.311 7.436 -0.221 1.00 97.06 92 GLY A C 1
ATOM 749 O O . GLY A 1 92 ? 11.267 7.934 -0.800 1.00 97.06 92 GLY A O 1
ATOM 750 N N . CYS A 1 93 ? 10.073 6.120 -0.272 1.00 97.94 93 CYS A N 1
ATOM 751 C CA . CYS A 1 93 ? 10.852 5.236 -1.157 1.00 97.94 93 CYS A CA 1
ATOM 752 C C . CYS A 1 93 ? 10.547 5.530 -2.631 1.00 97.94 93 CYS A C 1
ATOM 754 O O . CYS A 1 93 ? 9.375 5.679 -2.999 1.00 97.94 93 CYS A O 1
ATOM 756 N N . SER A 1 94 ? 11.578 5.536 -3.475 1.00 97.06 94 SER A N 1
ATOM 757 C CA . SER A 1 94 ? 11.406 5.649 -4.921 1.00 97.06 94 SER A CA 1
ATOM 758 C C . SER A 1 94 ? 10.879 4.344 -5.532 1.00 97.06 94 SER A C 1
ATOM 760 O O . SER A 1 94 ? 10.926 3.272 -4.919 1.00 97.06 94 SER A O 1
ATOM 762 N N . ALA A 1 95 ? 10.374 4.419 -6.766 1.00 95.50 95 ALA A N 1
ATOM 763 C CA . ALA A 1 95 ? 9.991 3.222 -7.511 1.00 95.50 95 ALA A CA 1
ATOM 764 C C . ALA A 1 95 ? 11.193 2.294 -7.757 1.00 95.50 95 ALA A C 1
ATOM 766 O O . ALA A 1 95 ? 11.012 1.077 -7.721 1.00 95.50 95 ALA A O 1
ATOM 767 N N . ASP A 1 96 ? 12.391 2.860 -7.946 1.00 96.12 96 ASP A N 1
ATOM 768 C CA . ASP A 1 96 ? 13.646 2.117 -8.077 1.00 96.12 96 ASP A CA 1
ATOM 769 C C . ASP A 1 96 ? 13.971 1.347 -6.792 1.00 96.12 96 ASP A C 1
ATOM 771 O O . ASP A 1 96 ? 14.181 0.138 -6.862 1.00 96.12 96 ASP A O 1
ATOM 775 N N . ASP A 1 97 ? 13.907 1.989 -5.619 1.00 97.00 97 ASP A N 1
ATOM 776 C CA . ASP A 1 97 ? 14.185 1.336 -4.327 1.00 97.00 97 ASP A CA 1
ATOM 777 C C . ASP A 1 97 ? 13.215 0.185 -4.058 1.00 97.00 97 ASP A C 1
ATOM 779 O O . ASP A 1 97 ? 13.606 -0.908 -3.646 1.00 97.00 97 ASP A O 1
ATOM 783 N N . ILE A 1 98 ? 11.923 0.427 -4.301 1.00 97.38 98 ILE A N 1
ATOM 784 C CA . ILE A 1 98 ? 10.867 -0.573 -4.117 1.00 97.38 98 ILE A CA 1
ATOM 785 C C . ILE A 1 98 ? 11.124 -1.779 -5.018 1.00 97.38 98 ILE A C 1
ATOM 787 O O . ILE A 1 98 ? 10.989 -2.918 -4.581 1.00 97.38 98 ILE A O 1
ATOM 791 N N . ARG A 1 99 ? 11.498 -1.537 -6.273 1.00 95.38 99 ARG A N 1
ATOM 792 C CA . ARG A 1 99 ? 11.723 -2.591 -7.261 1.00 95.38 99 ARG A CA 1
ATOM 793 C C . ARG A 1 99 ? 13.034 -3.329 -7.058 1.00 95.38 99 ARG A C 1
ATOM 795 O O . ARG A 1 99 ? 13.062 -4.541 -7.253 1.00 95.38 99 ARG A O 1
ATOM 802 N N . ALA A 1 100 ? 14.082 -2.637 -6.626 1.00 94.62 100 ALA A N 1
ATOM 803 C CA . ALA A 1 100 ? 15.337 -3.248 -6.212 1.00 94.62 100 ALA A CA 1
ATOM 804 C C . ALA A 1 100 ? 15.116 -4.196 -5.024 1.00 94.62 100 ALA A C 1
ATOM 806 O O . ALA A 1 100 ? 15.550 -5.343 -5.081 1.00 94.62 100 ALA A O 1
ATOM 807 N N . ALA A 1 101 ? 14.341 -3.776 -4.016 1.00 95.75 101 ALA A N 1
ATOM 808 C CA . ALA A 1 101 ? 13.985 -4.613 -2.865 1.00 95.75 101 ALA A CA 1
ATOM 809 C C . ALA A 1 101 ? 13.163 -5.866 -3.238 1.00 95.75 101 ALA A C 1
ATOM 811 O O . ALA A 1 101 ? 13.141 -6.837 -2.488 1.00 95.75 101 ALA A O 1
ATOM 812 N N . LEU A 1 102 ? 12.496 -5.859 -4.397 1.00 93.44 102 LEU A N 1
ATOM 813 C CA . LEU A 1 102 ? 11.763 -7.005 -4.947 1.00 93.44 102 LEU A CA 1
ATOM 814 C C . LEU A 1 102 ? 12.598 -7.863 -5.916 1.00 93.44 102 LEU A C 1
ATOM 816 O O . LEU A 1 102 ? 12.076 -8.826 -6.473 1.00 93.44 102 LEU A O 1
ATOM 820 N N . GLY A 1 103 ? 13.861 -7.506 -6.176 1.00 91.12 103 GLY A N 1
ATOM 821 C CA . GLY A 1 103 ? 14.696 -8.175 -7.180 1.00 91.12 103 GLY A CA 1
ATOM 822 C C . GLY A 1 103 ? 14.238 -7.936 -8.626 1.00 91.12 103 GLY A C 1
ATOM 823 O O . GLY A 1 103 ? 14.544 -8.729 -9.511 1.00 91.12 103 GLY A O 1
ATOM 824 N N . GLN A 1 104 ? 13.487 -6.860 -8.881 1.00 90.25 104 GLN A N 1
ATOM 825 C CA . GLN A 1 104 ? 12.898 -6.519 -10.184 1.00 90.25 104 GLN A CA 1
ATOM 826 C C . GLN A 1 104 ? 13.285 -5.103 -10.644 1.00 90.25 104 GLN A C 1
ATOM 828 O O . GLN A 1 104 ? 12.390 -4.306 -10.969 1.00 90.25 104 GLN A O 1
ATOM 833 N N . PRO A 1 105 ? 14.586 -4.748 -10.661 1.00 90.38 105 PRO A N 1
ATOM 834 C CA . PRO A 1 105 ? 15.041 -3.381 -10.908 1.00 90.38 105 PRO A CA 1
ATOM 835 C C . PRO A 1 105 ? 14.508 -2.822 -12.233 1.00 90.38 105 PRO A C 1
ATOM 837 O O . PRO A 1 105 ? 14.300 -3.556 -13.206 1.00 90.38 105 PRO A O 1
ATOM 840 N N . ILE A 1 106 ? 14.273 -1.508 -12.281 1.00 88.06 106 ILE A N 1
ATOM 841 C CA . ILE A 1 106 ? 13.873 -0.840 -13.522 1.00 88.06 106 ILE A CA 1
ATOM 842 C C . ILE A 1 106 ? 15.057 -0.901 -14.486 1.00 88.06 106 ILE A C 1
ATOM 844 O O . ILE A 1 106 ? 16.123 -0.346 -14.225 1.00 88.06 106 ILE A O 1
ATOM 848 N N . ARG A 1 107 ? 14.871 -1.582 -15.620 1.00 82.94 107 ARG A N 1
ATOM 849 C CA . ARG A 1 107 ? 15.864 -1.592 -16.695 1.00 82.94 107 ARG A CA 1
ATOM 850 C C . ARG A 1 107 ? 15.897 -0.200 -17.316 1.00 82.94 107 ARG A C 1
ATOM 852 O O . ARG A 1 107 ? 14.991 0.168 -18.063 1.00 82.94 107 ARG A O 1
ATOM 859 N N . LYS A 1 108 ? 16.923 0.585 -16.995 1.00 78.25 108 LYS A N 1
ATOM 860 C CA . LYS A 1 108 ? 17.197 1.841 -17.696 1.00 78.25 108 LYS A CA 1
ATOM 861 C C . LYS A 1 108 ? 17.648 1.470 -19.108 1.00 78.25 108 LYS A C 1
ATOM 863 O O . LYS A 1 108 ? 18.587 0.691 -19.257 1.00 78.25 108 LYS A O 1
ATOM 868 N N . LYS A 1 109 ? 16.971 1.977 -20.143 1.00 67.12 109 LYS A N 1
ATOM 869 C CA . LYS A 1 109 ? 17.546 1.934 -21.493 1.00 67.12 109 LYS A CA 1
ATOM 870 C C . LYS A 1 109 ? 18.836 2.748 -21.423 1.00 67.12 109 LYS A C 1
ATOM 872 O O . LYS A 1 109 ? 18.774 3.925 -21.075 1.00 67.12 109 LYS A O 1
ATOM 877 N N . GLN A 1 110 ? 19.981 2.123 -21.688 1.00 54.66 110 GLN A N 1
ATOM 878 C CA . GLN A 1 110 ? 21.181 2.891 -21.997 1.00 54.66 110 GLN A CA 1
ATOM 879 C C . GLN A 1 110 ? 20.839 3.734 -23.226 1.00 54.66 110 GLN A C 1
ATOM 881 O O . GLN A 1 110 ? 20.432 3.189 -24.252 1.00 54.66 110 GLN A O 1
ATOM 886 N N . MET A 1 111 ? 20.885 5.056 -23.078 1.00 52.75 111 MET A N 1
ATOM 887 C CA . MET A 1 111 ? 20.891 5.939 -24.234 1.00 52.75 111 MET A CA 1
ATOM 888 C C . MET A 1 111 ? 22.239 5.713 -24.917 1.00 52.75 111 MET A C 1
ATOM 890 O O . MET A 1 111 ? 23.273 5.924 -24.283 1.00 52.75 111 MET A O 1
ATOM 894 N N . ALA A 1 112 ? 22.193 5.164 -26.130 1.00 46.47 112 ALA A N 1
ATOM 895 C CA . ALA A 1 112 ? 23.328 5.116 -27.041 1.00 46.47 112 ALA A CA 1
ATOM 896 C C . ALA A 1 112 ? 23.498 6.481 -27.713 1.00 46.47 112 ALA A C 1
ATOM 898 O O . ALA A 1 112 ? 22.453 7.143 -27.931 1.00 46.47 112 ALA A O 1
#

Organism: NCBI:txid2211140

Seque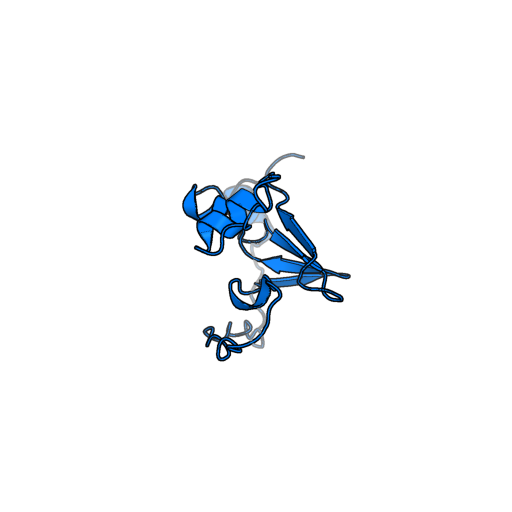nce (112 aa):
MKKLTEAELHTFIQGMSLPENYRPAVREPYVPGPVRHGQTEFRILDYVRPKSKHSRNWWAPCPSCRQAGRDKSGDNLAIQVANPRFYKCWAGCSADDIRAALGQPIRKKQMA